Protein AF-A0A2T0X2W9-F1 (afdb_monomer_lite)

Sequence (63 aa):
MSKFYKIWLVFDPRRVFVAQGVFLFLLAAMIHLVLLSTERYNWFENAAIKYGEPATPDAIVVE

Structure (mmCIF, N/CA/C/O backbone):
data_AF-A0A2T0X2W9-F1
#
_entry.id   AF-A0A2T0X2W9-F1
#
loop_
_atom_site.group_PDB
_atom_site.id
_atom_site.type_symbol
_atom_site.label_atom_id
_atom_site.label_alt_id
_atom_site.label_comp_id
_atom_site.label_asym_id
_atom_site.label_entity_id
_atom_site.label_seq_id
_atom_site.pdbx_PDB_ins_code
_atom_site.Cartn_x
_atom_site.Cartn_y
_atom_site.Cartn_z
_atom_site.occupancy
_atom_site.B_iso_or_equiv
_atom_site.auth_seq_id
_atom_site.auth_comp_id
_atom_site.auth_asym_id
_atom_site.auth_atom_id
_atom_site.pdbx_PDB_model_num
ATOM 1 N N . MET A 1 1 ? -6.502 11.207 35.540 1.00 50.59 1 MET A N 1
ATOM 2 C CA . MET A 1 1 ? -7.260 10.088 34.938 1.00 50.59 1 MET A CA 1
ATOM 3 C C . MET A 1 1 ? -7.310 10.254 33.426 1.00 50.59 1 MET A C 1
ATOM 5 O O . MET A 1 1 ? -8.251 10.813 32.872 1.00 50.59 1 MET A O 1
ATOM 9 N N . SER A 1 2 ? -6.221 9.868 32.770 1.00 51.56 2 SER A N 1
ATOM 10 C CA . SER A 1 2 ? -6.018 9.963 31.326 1.00 51.56 2 SER A CA 1
ATOM 11 C C . SER A 1 2 ? -6.979 9.021 30.596 1.00 51.56 2 SER A C 1
ATOM 13 O O . SER A 1 2 ? -7.052 7.829 30.882 1.00 51.56 2 SER A O 1
ATOM 15 N N . LYS A 1 3 ? -7.763 9.583 29.670 1.00 62.38 3 LYS A N 1
ATOM 16 C CA . LYS A 1 3 ? -8.867 8.934 28.939 1.00 62.38 3 LYS A CA 1
ATOM 17 C C . LYS A 1 3 ? -8.345 7.995 27.837 1.00 62.38 3 LYS A C 1
ATOM 19 O O . LYS A 1 3 ? -8.769 8.084 26.687 1.00 62.38 3 LYS A O 1
ATOM 24 N N . PHE A 1 4 ? -7.412 7.106 28.184 1.00 59.34 4 PHE A N 1
ATOM 25 C CA . PHE A 1 4 ? -6.754 6.172 27.264 1.00 59.34 4 PHE A CA 1
ATOM 26 C C . PHE A 1 4 ? -7.718 5.161 26.612 1.00 59.34 4 PHE A C 1
ATOM 28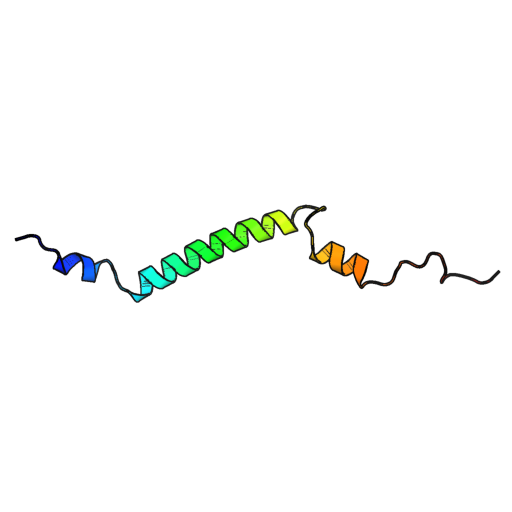 O O . PHE A 1 4 ? -7.368 4.555 25.609 1.00 59.34 4 PHE A O 1
ATOM 35 N N . TYR A 1 5 ? -8.962 5.038 27.085 1.00 61.38 5 TYR A N 1
ATOM 36 C CA . TYR A 1 5 ? -10.001 4.208 26.460 1.00 61.38 5 TYR A CA 1
ATOM 37 C C . TYR A 1 5 ? -10.514 4.752 25.112 1.00 61.38 5 TYR A C 1
ATOM 39 O O . TYR A 1 5 ? -11.111 4.007 24.344 1.00 61.38 5 TYR A O 1
ATOM 47 N N . LYS A 1 6 ? -10.283 6.034 24.786 1.00 57.69 6 LYS A N 1
ATOM 48 C CA . LYS A 1 6 ? -10.701 6.612 23.494 1.00 57.69 6 LYS A CA 1
ATOM 49 C C . LYS A 1 6 ? -9.813 6.200 22.321 1.00 57.69 6 LYS A C 1
ATOM 51 O O . LYS A 1 6 ? -10.275 6.250 21.186 1.00 57.69 6 LYS A O 1
ATOM 56 N N . ILE A 1 7 ? -8.572 5.772 22.576 1.00 61.97 7 ILE A N 1
ATOM 57 C CA . ILE A 1 7 ? -7.666 5.326 21.509 1.00 61.97 7 ILE A CA 1
ATOM 58 C C . ILE A 1 7 ? -8.222 4.078 20.804 1.00 61.97 7 ILE A C 1
ATOM 60 O O . ILE A 1 7 ? -8.072 3.956 19.597 1.00 61.97 7 ILE A O 1
ATOM 64 N N . TRP A 1 8 ? -8.982 3.241 21.521 1.00 61.97 8 TRP A N 1
ATOM 65 C CA . TRP A 1 8 ? -9.701 2.078 20.985 1.00 61.97 8 TRP A CA 1
ATOM 66 C C . TRP A 1 8 ? -10.883 2.421 20.070 1.00 61.97 8 TRP A C 1
ATOM 68 O O . TRP A 1 8 ? -11.348 1.560 19.336 1.00 61.97 8 TRP A O 1
ATOM 78 N N . LEU A 1 9 ? -11.369 3.663 20.102 1.00 62.12 9 LEU A N 1
ATOM 79 C CA . LEU A 1 9 ? -12.459 4.131 19.239 1.00 62.12 9 LEU A CA 1
ATOM 80 C C . LEU A 1 9 ? -11.917 4.779 17.950 1.00 62.12 9 LEU A C 1
ATOM 82 O O . LEU A 1 9 ? -12.635 4.906 16.968 1.00 62.12 9 LEU A O 1
ATOM 86 N N . VAL A 1 10 ? -10.640 5.180 17.948 1.00 65.44 10 VAL A N 1
ATOM 87 C CA . VAL A 1 10 ? -9.945 5.741 16.774 1.00 65.44 10 VAL A CA 1
ATOM 88 C C . VAL A 1 10 ? -9.139 4.664 16.043 1.00 65.44 10 VAL A C 1
ATOM 90 O O . VAL A 1 10 ? -9.124 4.629 14.814 1.00 65.44 10 VAL A O 1
ATOM 93 N N . PHE A 1 11 ? -8.504 3.753 16.784 1.00 58.03 11 PHE A N 1
ATOM 94 C CA . PHE A 1 11 ? -7.878 2.551 16.243 1.00 58.03 11 PHE A CA 1
ATOM 95 C C . PHE A 1 11 ? -8.935 1.467 16.048 1.00 58.03 11 PHE A C 1
ATOM 97 O O . PHE A 1 11 ? -8.940 0.462 16.749 1.00 58.03 11 PHE A O 1
ATOM 104 N N . ASP A 1 12 ? -9.826 1.676 15.079 1.00 70.94 12 ASP A N 1
ATOM 105 C CA . ASP A 1 12 ? -10.664 0.609 14.541 1.00 70.94 12 ASP A CA 1
ATOM 106 C C . ASP A 1 12 ? -9.709 -0.412 13.885 1.00 70.94 12 ASP A C 1
ATOM 108 O O . ASP A 1 12 ? -9.150 -0.122 12.815 1.00 70.94 12 ASP A O 1
ATOM 112 N N . PRO A 1 13 ? -9.431 -1.571 14.519 1.00 67.62 13 PRO A N 1
ATOM 113 C CA . PRO A 1 13 ? -8.275 -2.416 14.196 1.00 67.62 13 PRO A CA 1
ATOM 114 C C . PRO A 1 13 ? -8.265 -2.822 12.722 1.00 67.62 13 PRO A C 1
ATOM 116 O O . PRO A 1 13 ? -7.224 -2.853 12.072 1.00 67.62 13 PRO A O 1
ATOM 119 N N . ARG A 1 14 ? -9.454 -3.013 12.145 1.00 75.69 14 ARG A N 1
ATOM 120 C CA . ARG A 1 14 ? -9.637 -3.310 10.726 1.00 75.69 14 ARG A CA 1
ATOM 121 C C . ARG A 1 14 ? -9.116 -2.200 9.811 1.00 75.69 14 ARG A C 1
ATOM 123 O O . ARG A 1 14 ? -8.431 -2.496 8.837 1.00 75.69 14 ARG A O 1
ATOM 130 N N . ARG A 1 15 ? -9.440 -0.932 10.084 1.00 78.69 15 ARG A N 1
ATOM 131 C CA . ARG A 1 15 ? -9.070 0.173 9.186 1.00 78.69 15 ARG A CA 1
ATOM 132 C C . ARG A 1 15 ? -7.594 0.506 9.273 1.00 78.69 15 ARG A C 1
ATOM 134 O O . ARG A 1 15 ? -7.032 0.850 8.247 1.00 78.69 15 ARG A O 1
ATOM 141 N N . VAL A 1 16 ? -6.965 0.375 10.438 1.00 82.75 16 VAL A N 1
ATOM 142 C CA . VAL A 1 16 ? -5.527 0.648 10.582 1.00 82.75 16 VAL A CA 1
ATOM 143 C C . VAL A 1 16 ? -4.688 -0.422 9.882 1.00 82.75 16 VAL A C 1
ATOM 145 O O . VAL A 1 16 ? -3.758 -0.066 9.165 1.00 82.75 16 VAL A O 1
ATOM 148 N N . PHE A 1 17 ? -5.051 -1.708 9.983 1.00 81.31 17 PHE A N 1
ATOM 149 C CA . PHE A 1 17 ? -4.367 -2.764 9.223 1.00 81.31 17 PHE A CA 1
ATOM 150 C C . PHE A 1 17 ? -4.575 -2.632 7.711 1.00 81.31 17 PHE A C 1
ATOM 152 O O . PHE A 1 17 ? -3.623 -2.807 6.955 1.00 81.31 17 PHE A O 1
ATOM 159 N N . VAL A 1 18 ? -5.784 -2.279 7.258 1.00 89.12 18 VAL A N 1
ATOM 160 C CA . VAL A 1 18 ? -6.053 -2.060 5.826 1.00 89.12 18 VAL A CA 1
ATOM 161 C C . VAL A 1 18 ? -5.369 -0.793 5.319 1.00 89.12 18 VAL A C 1
ATOM 163 O O . VAL A 1 18 ? -4.727 -0.838 4.278 1.00 89.12 18 VAL A O 1
ATOM 166 N N . ALA A 1 19 ? -5.457 0.323 6.048 1.00 87.94 19 ALA A N 1
ATOM 167 C CA . ALA A 1 19 ? -4.787 1.567 5.683 1.00 87.94 19 ALA A CA 1
ATOM 168 C C . ALA A 1 19 ? -3.278 1.361 5.603 1.00 87.94 19 ALA A C 1
ATOM 170 O O . ALA A 1 19 ? -2.667 1.803 4.640 1.00 87.94 19 ALA A O 1
ATOM 171 N N . GLN A 1 20 ? -2.693 0.634 6.558 1.00 88.44 20 GLN A N 1
ATOM 172 C CA . GLN A 1 20 ? -1.267 0.362 6.541 1.00 88.44 20 GLN A CA 1
ATOM 173 C C . GLN A 1 20 ? -0.863 -0.634 5.443 1.00 88.44 20 GLN A C 1
ATOM 175 O O . GLN A 1 20 ? 0.109 -0.409 4.730 1.00 88.44 20 GLN A O 1
ATOM 180 N N . GLY A 1 21 ? -1.632 -1.707 5.239 1.00 89.44 21 GLY A N 1
ATOM 181 C CA . GLY A 1 21 ? -1.392 -2.654 4.148 1.00 89.44 21 GLY A CA 1
ATOM 182 C C . GLY A 1 21 ? -1.473 -1.990 2.771 1.00 89.44 21 GLY A C 1
ATOM 183 O O . GLY A 1 21 ? -0.569 -2.153 1.954 1.00 89.44 21 GLY A O 1
ATOM 184 N N . VAL A 1 22 ? -2.511 -1.182 2.532 1.00 93.44 22 VAL A N 1
ATOM 185 C CA . VAL A 1 22 ? -2.678 -0.429 1.280 1.00 93.44 22 VAL A CA 1
ATOM 186 C C . VAL A 1 22 ? -1.608 0.650 1.142 1.00 93.44 22 VAL A C 1
ATOM 188 O O . VAL A 1 22 ? -1.083 0.815 0.050 1.00 93.44 22 VAL A O 1
ATOM 191 N N . PHE A 1 23 ? -1.233 1.350 2.216 1.00 91.94 23 PHE A N 1
ATOM 192 C CA . PHE A 1 23 ? -0.188 2.375 2.173 1.00 91.94 23 PHE A CA 1
ATOM 193 C C . PHE A 1 23 ? 1.161 1.799 1.723 1.00 91.94 23 PHE A C 1
ATOM 195 O O . PHE A 1 23 ? 1.766 2.330 0.791 1.00 91.94 23 PHE A O 1
ATOM 202 N N . LEU A 1 24 ? 1.603 0.677 2.307 1.00 91.62 24 LEU A N 1
ATOM 203 C CA . LEU A 1 24 ? 2.834 0.012 1.864 1.00 91.62 24 LEU A CA 1
ATOM 204 C C . LEU A 1 24 ? 2.702 -0.572 0.458 1.00 91.62 24 LEU A C 1
ATOM 206 O O . LEU A 1 24 ? 3.645 -0.477 -0.324 1.00 91.62 24 LEU A O 1
ATOM 210 N N . PHE A 1 25 ? 1.554 -1.168 0.122 1.00 93.06 25 PHE A N 1
ATOM 211 C CA . PHE A 1 25 ? 1.342 -1.765 -1.196 1.00 93.06 25 PHE A CA 1
ATOM 212 C C . PHE A 1 25 ? 1.370 -0.718 -2.311 1.00 93.06 25 PHE A C 1
ATOM 214 O O . PHE A 1 25 ? 2.007 -0.923 -3.340 1.00 93.06 25 PHE A O 1
ATOM 221 N N . LEU A 1 26 ? 0.720 0.423 -2.095 1.00 93.69 26 LEU A N 1
ATOM 222 C CA . LEU A 1 26 ? 0.646 1.515 -3.059 1.00 93.69 26 LEU A CA 1
ATOM 223 C C . LEU A 1 26 ? 2.022 2.166 -3.252 1.00 93.69 26 LEU A C 1
ATOM 225 O O . LEU A 1 26 ? 2.415 2.437 -4.385 1.00 93.69 26 LEU A O 1
ATOM 229 N N . LEU A 1 27 ? 2.790 2.322 -2.167 1.00 92.94 27 LEU A N 1
ATOM 230 C CA . LEU A 1 27 ? 4.186 2.760 -2.224 1.00 92.94 27 LEU A CA 1
ATOM 231 C C . LEU A 1 27 ? 5.053 1.776 -3.028 1.00 92.94 27 LEU A C 1
ATOM 233 O O . LEU A 1 27 ? 5.810 2.190 -3.905 1.00 92.94 27 LEU A O 1
ATOM 237 N N . ALA A 1 28 ? 4.920 0.473 -2.767 1.00 92.19 28 ALA A N 1
ATOM 238 C CA . ALA A 1 28 ? 5.654 -0.560 -3.488 1.00 92.19 28 ALA A CA 1
AT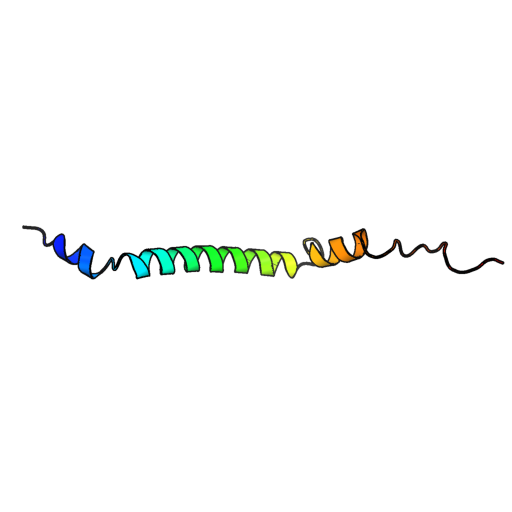OM 239 C C . ALA A 1 28 ? 5.291 -0.562 -4.979 1.00 92.19 28 ALA A C 1
ATOM 241 O O . ALA A 1 28 ? 6.184 -0.496 -5.822 1.00 92.19 28 ALA A O 1
ATOM 242 N N . ALA A 1 29 ? 4.001 -0.585 -5.319 1.00 91.44 29 ALA A N 1
ATOM 243 C CA . ALA A 1 29 ? 3.528 -0.575 -6.700 1.00 91.44 29 ALA A CA 1
ATOM 244 C C . ALA A 1 29 ? 4.003 0.670 -7.464 1.00 91.44 29 ALA A C 1
ATOM 246 O O . ALA A 1 29 ? 4.447 0.544 -8.602 1.00 91.44 29 ALA A O 1
ATOM 247 N N . MET A 1 30 ? 3.996 1.850 -6.834 1.00 91.44 30 MET A N 1
ATOM 248 C CA . MET A 1 30 ? 4.495 3.082 -7.452 1.00 91.44 30 MET A CA 1
ATOM 249 C C . MET A 1 30 ? 5.971 2.973 -7.854 1.00 91.44 30 MET A C 1
ATOM 251 O O . MET A 1 30 ? 6.334 3.375 -8.956 1.00 91.44 30 MET A O 1
ATOM 255 N N . ILE A 1 31 ? 6.813 2.369 -7.011 1.00 90.00 31 ILE A N 1
ATOM 256 C CA . ILE A 1 31 ? 8.226 2.140 -7.342 1.00 90.00 31 ILE A CA 1
ATOM 257 C C . ILE A 1 31 ? 8.349 1.124 -8.488 1.00 90.00 31 ILE A C 1
ATOM 259 O O . ILE A 1 31 ? 9.074 1.374 -9.448 1.00 90.00 31 ILE A O 1
ATOM 263 N N . HIS A 1 32 ? 7.603 0.015 -8.444 1.00 82.75 32 HIS A N 1
ATOM 264 C CA . HIS A 1 32 ? 7.673 -1.020 -9.485 1.00 82.75 32 HIS A CA 1
ATOM 265 C C . HIS A 1 32 ? 7.258 -0.495 -10.863 1.00 82.75 32 HIS A C 1
ATOM 267 O O . HIS A 1 32 ? 7.923 -0.793 -11.852 1.00 82.75 32 HIS A O 1
ATOM 273 N N . LEU A 1 33 ? 6.193 0.308 -10.924 1.00 84.00 33 LEU A N 1
ATOM 274 C CA . LEU A 1 33 ? 5.700 0.909 -12.165 1.00 84.00 33 LEU A CA 1
ATOM 275 C C . LEU A 1 33 ? 6.715 1.886 -12.769 1.00 84.00 33 LEU A C 1
ATOM 277 O O . LEU A 1 33 ? 6.888 1.904 -13.981 1.00 84.00 33 LEU A O 1
ATOM 281 N N . VAL A 1 34 ? 7.432 2.654 -11.943 1.00 85.75 34 VAL A N 1
ATOM 282 C CA . VAL A 1 3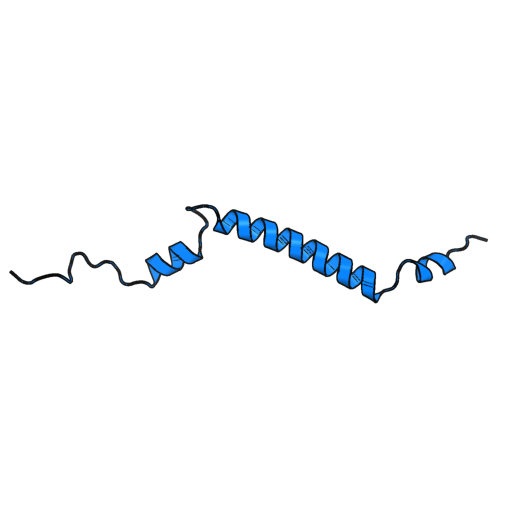4 ? 8.517 3.527 -12.420 1.00 85.75 34 VAL A CA 1
ATOM 283 C C . VAL A 1 34 ? 9.689 2.705 -12.957 1.00 85.75 34 VAL A C 1
ATOM 285 O O . VAL A 1 34 ? 10.214 3.034 -14.017 1.00 85.75 34 VAL A O 1
ATOM 288 N N . LEU A 1 35 ? 10.069 1.607 -12.294 1.00 82.25 35 LEU A N 1
ATOM 289 C CA . LEU A 1 35 ? 11.132 0.724 -12.789 1.00 82.25 35 LEU A CA 1
ATOM 290 C C . LEU A 1 35 ? 10.747 0.061 -14.126 1.00 82.25 35 LEU A C 1
ATOM 292 O O . LEU A 1 35 ? 11.559 0.069 -15.051 1.00 82.25 35 LEU A O 1
ATOM 296 N N . LEU A 1 36 ? 9.504 -0.417 -14.266 1.00 79.75 36 LEU A N 1
ATOM 297 C CA . LEU A 1 36 ? 8.943 -0.887 -15.545 1.00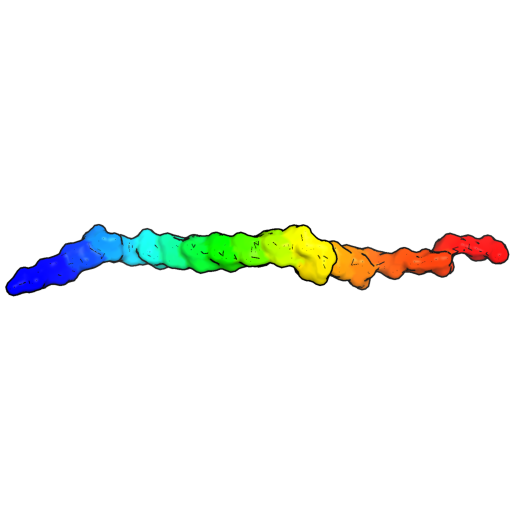 79.75 36 LEU A CA 1
ATOM 298 C C . LEU A 1 36 ? 8.750 0.223 -16.577 1.00 79.75 36 LEU A C 1
ATOM 300 O O . LEU A 1 36 ? 8.606 -0.054 -17.754 1.00 79.75 36 LEU A O 1
ATOM 304 N N . SER A 1 37 ? 8.719 1.493 -16.195 1.00 72.12 37 SER A N 1
ATOM 305 C CA . SER A 1 37 ? 8.647 2.562 -17.191 1.00 72.12 37 SER A CA 1
ATOM 306 C C . SER A 1 37 ? 10.008 2.841 -17.834 1.00 72.12 37 SER A C 1
ATOM 308 O O . SER A 1 37 ? 10.062 3.527 -18.851 1.00 72.12 37 SER A O 1
ATOM 310 N N . THR A 1 38 ? 11.111 2.352 -17.256 1.00 70.38 38 THR A N 1
ATOM 311 C CA . THR A 1 38 ? 12.463 2.601 -17.774 1.00 70.38 38 THR A CA 1
ATOM 312 C C . THR A 1 38 ? 12.928 1.468 -18.688 1.00 70.38 38 THR A C 1
ATOM 314 O O . THR A 1 38 ? 12.889 0.301 -18.304 1.00 70.38 38 THR A O 1
ATOM 317 N N . GLU A 1 39 ? 13.440 1.803 -19.878 1.00 63.16 39 GLU A N 1
ATOM 318 C CA . GLU A 1 39 ? 13.935 0.840 -20.887 1.00 63.16 39 GLU A CA 1
ATOM 319 C C . GLU A 1 39 ? 14.951 -0.174 -20.328 1.00 63.16 39 GLU A C 1
ATOM 321 O O . GLU A 1 39 ? 15.028 -1.305 -20.794 1.00 63.16 39 GLU A O 1
ATOM 326 N N . ARG A 1 40 ? 15.702 0.190 -19.280 1.00 63.62 40 ARG A N 1
ATOM 327 C CA . ARG A 1 40 ? 16.767 -0.649 -18.712 1.00 63.62 40 ARG A CA 1
ATOM 328 C C . ARG A 1 40 ? 16.320 -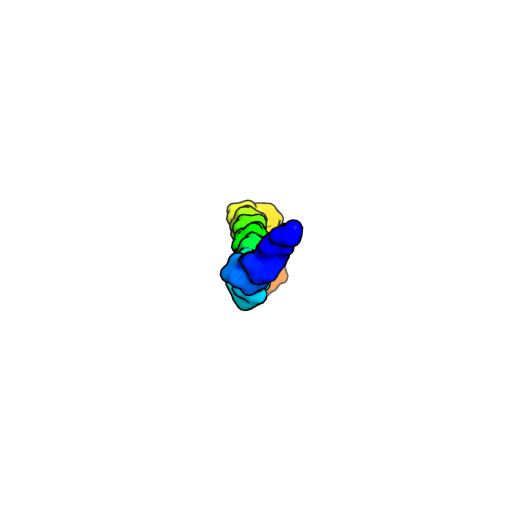1.619 -17.615 1.00 63.62 40 ARG A C 1
ATOM 330 O O . ARG A 1 40 ? 16.944 -2.664 -17.457 1.00 63.62 40 ARG A O 1
ATOM 337 N N . TYR A 1 41 ? 15.274 -1.291 -16.857 1.00 65.06 41 TYR A N 1
ATOM 338 C CA . TYR A 1 41 ? 14.746 -2.147 -15.779 1.00 65.06 41 TYR A CA 1
ATOM 339 C C . TYR A 1 41 ? 13.404 -2.794 -16.139 1.00 65.06 41 TYR A C 1
ATOM 341 O O . TYR A 1 41 ? 12.799 -3.480 -15.313 1.00 65.06 41 TYR A O 1
ATOM 349 N N . ASN A 1 42 ? 12.977 -2.625 -17.391 1.00 67.94 42 ASN A N 1
ATOM 350 C CA . ASN A 1 42 ? 11.833 -3.277 -18.000 1.00 67.94 42 ASN A CA 1
ATOM 351 C C . ASN A 1 42 ? 12.041 -4.794 -18.078 1.00 67.94 42 ASN A C 1
ATOM 353 O O . ASN A 1 42 ? 12.486 -5.345 -19.085 1.00 67.94 42 ASN A O 1
ATOM 357 N N . TRP A 1 43 ? 11.773 -5.504 -16.985 1.00 68.75 43 TRP A N 1
ATOM 358 C CA . TRP A 1 43 ? 11.959 -6.954 -16.960 1.00 68.75 43 TRP A CA 1
ATOM 359 C C . TRP A 1 43 ? 10.975 -7.677 -17.890 1.00 68.75 43 TRP A C 1
ATOM 361 O O . TRP A 1 43 ? 11.286 -8.774 -18.338 1.00 68.75 43 TRP A O 1
ATOM 371 N N . PHE A 1 44 ? 9.816 -7.078 -18.194 1.00 65.88 44 PHE A N 1
ATOM 372 C CA . PHE A 1 44 ? 8.861 -7.609 -19.171 1.00 65.88 44 PHE A CA 1
ATOM 373 C C . PHE A 1 44 ? 9.443 -7.591 -20.592 1.00 65.88 44 PHE A C 1
ATOM 375 O O . PHE A 1 44 ? 9.416 -8.619 -21.263 1.00 65.88 44 PHE A O 1
ATOM 382 N N . GLU A 1 45 ? 10.049 -6.475 -21.010 1.00 66.81 45 GLU A N 1
ATOM 383 C CA . GLU A 1 45 ? 10.752 -6.350 -22.299 1.00 66.81 45 GLU A CA 1
ATOM 384 C C . GLU A 1 45 ? 11.972 -7.285 -22.357 1.00 66.81 45 GLU A C 1
ATOM 386 O O . GLU A 1 45 ? 12.165 -8.027 -23.315 1.00 66.81 45 GLU A O 1
ATOM 391 N N . ASN A 1 46 ? 12.768 -7.336 -21.282 1.00 64.06 46 ASN A N 1
ATOM 392 C CA . ASN A 1 46 ? 13.916 -8.241 -21.202 1.00 64.06 46 ASN A CA 1
ATOM 393 C C . ASN A 1 46 ? 13.501 -9.723 -21.231 1.00 64.06 46 ASN A C 1
ATOM 395 O O . ASN A 1 46 ? 14.212 -10.545 -21.802 1.00 64.06 46 ASN A O 1
ATOM 399 N N . ALA A 1 47 ? 12.367 -10.092 -20.626 1.00 65.50 47 ALA A N 1
ATOM 400 C CA . ALA A 1 47 ? 11.823 -11.445 -20.728 1.00 65.50 47 ALA A CA 1
ATOM 401 C C . ALA A 1 47 ? 11.330 -11.742 -22.153 1.00 65.50 47 ALA A C 1
ATOM 403 O O . ALA A 1 47 ? 11.555 -12.847 -22.643 1.00 65.50 47 ALA A O 1
ATOM 404 N N . ALA A 1 48 ? 10.732 -10.763 -22.838 1.00 67.56 48 ALA A N 1
ATOM 405 C CA . ALA A 1 48 ? 10.337 -10.899 -24.237 1.00 67.56 48 ALA A CA 1
ATOM 406 C C . ALA A 1 48 ? 11.548 -11.108 -25.163 1.00 67.56 48 ALA A C 1
ATOM 408 O O . ALA A 1 48 ? 11.492 -11.983 -26.015 1.00 67.56 48 ALA A O 1
ATOM 409 N N . ILE A 1 49 ? 12.668 -10.409 -24.947 1.00 67.56 49 ILE A N 1
ATOM 410 C CA . ILE A 1 49 ? 13.915 -10.629 -25.708 1.00 67.56 49 ILE A CA 1
ATOM 411 C C . ILE A 1 49 ? 14.603 -11.956 -25.343 1.00 67.56 49 ILE A C 1
ATOM 413 O O . ILE A 1 49 ? 15.277 -12.554 -26.175 1.00 67.56 49 ILE A O 1
ATOM 417 N N . LYS A 1 50 ? 14.472 -12.426 -24.096 1.00 65.12 50 LYS A N 1
ATOM 418 C CA . LYS A 1 50 ? 15.141 -13.651 -23.624 1.00 65.12 50 LYS A CA 1
ATOM 419 C C . LYS A 1 50 ? 14.411 -14.944 -24.008 1.00 65.12 50 LYS A C 1
ATOM 421 O O . LYS A 1 50 ? 15.064 -15.979 -24.126 1.00 65.12 50 LYS A O 1
ATOM 426 N N . TYR A 1 51 ? 13.082 -14.904 -24.119 1.00 65.12 51 TYR A N 1
ATOM 427 C CA . TYR A 1 51 ? 12.240 -16.073 -24.416 1.00 65.12 51 TYR A CA 1
ATOM 428 C C . TYR A 1 51 ? 11.484 -15.976 -25.741 1.00 65.12 51 TYR A C 1
ATOM 430 O O . TYR A 1 51 ? 11.049 -17.004 -26.255 1.00 65.12 51 TYR A O 1
ATOM 438 N N . GLY A 1 52 ? 11.309 -14.773 -26.291 1.00 61.69 52 GLY A N 1
ATOM 439 C CA . GLY A 1 52 ? 11.108 -14.631 -27.721 1.00 61.69 52 GLY A CA 1
ATOM 440 C C . GLY A 1 52 ? 12.385 -15.118 -28.377 1.00 61.69 52 GLY A C 1
ATOM 441 O O . GLY A 1 52 ? 13.469 -14.749 -27.931 1.00 61.69 52 GLY A O 1
ATOM 442 N N . GLU A 1 53 ? 12.219 -16.028 -29.331 1.00 59.22 53 GLU A N 1
ATOM 443 C CA . GLU A 1 53 ? 13.211 -16.494 -30.291 1.00 59.22 53 GLU A CA 1
ATOM 444 C C . GLU A 1 53 ? 14.449 -15.580 -30.320 1.00 59.22 53 GLU A C 1
ATOM 446 O O . GLU A 1 53 ? 14.270 -14.364 -30.491 1.00 59.22 53 GLU A O 1
ATOM 451 N N . PRO A 1 54 ? 15.702 -16.087 -30.239 1.00 51.00 54 PRO A N 1
ATOM 452 C CA . PRO A 1 54 ? 16.762 -15.329 -30.881 1.00 51.00 54 PRO A CA 1
ATOM 453 C C . PRO A 1 54 ? 16.190 -14.985 -32.250 1.00 51.00 54 PRO A C 1
ATOM 455 O O . PRO A 1 54 ? 15.749 -15.889 -32.966 1.00 51.00 54 PRO A O 1
ATOM 458 N N . ALA A 1 55 ? 16.093 -13.692 -32.566 1.00 57.69 55 ALA A N 1
ATOM 459 C CA . ALA A 1 55 ? 15.981 -13.256 -33.939 1.00 57.69 55 ALA A CA 1
ATOM 460 C C . ALA A 1 55 ? 17.252 -13.799 -34.572 1.00 57.69 55 ALA A C 1
ATOM 462 O O . ALA A 1 55 ? 18.262 -13.113 -34.593 1.00 57.69 55 ALA A O 1
ATOM 463 N N . THR A 1 56 ? 17.231 -15.089 -34.896 1.00 56.34 56 THR A N 1
ATOM 464 C CA . THR A 1 56 ? 18.253 -15.836 -35.573 1.00 56.34 56 THR A CA 1
ATOM 465 C C . THR A 1 56 ? 18.314 -15.067 -36.865 1.00 56.34 56 THR A C 1
ATOM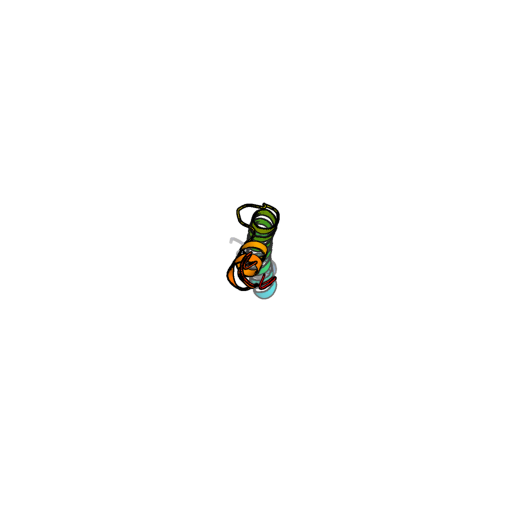 467 O O . THR A 1 56 ? 17.378 -15.145 -37.666 1.00 56.34 56 THR A O 1
ATOM 470 N N . PRO A 1 57 ? 19.392 -14.306 -37.105 1.00 60.06 57 PRO A N 1
ATOM 471 C CA . PRO A 1 57 ? 19.671 -13.854 -38.455 1.00 60.06 57 PRO A CA 1
ATOM 472 C C . PRO A 1 57 ? 19.908 -15.074 -39.378 1.00 60.06 57 PRO A C 1
ATOM 474 O O . PRO A 1 57 ? 20.078 -14.915 -40.578 1.00 60.06 57 PRO A O 1
ATOM 477 N N . ASP A 1 58 ? 19.875 -16.287 -38.811 1.00 58.47 58 ASP A N 1
ATOM 478 C CA . ASP A 1 58 ? 20.314 -17.560 -39.360 1.00 58.47 58 ASP A CA 1
ATOM 479 C C . ASP A 1 58 ? 19.158 -18.455 -39.863 1.00 58.47 58 ASP A C 1
ATOM 481 O O . ASP A 1 58 ? 19.418 -19.524 -40.411 1.00 58.47 58 ASP A O 1
ATOM 485 N N . ALA A 1 59 ? 17.886 -18.063 -39.683 1.00 56.94 59 ALA A N 1
ATOM 486 C CA . ALA A 1 59 ? 16.720 -18.871 -40.086 1.00 56.94 59 ALA A CA 1
ATOM 487 C C . ALA A 1 59 ? 16.049 -18.422 -41.403 1.00 56.94 59 ALA A C 1
ATOM 489 O O . ALA A 1 59 ? 15.076 -19.038 -41.843 1.00 56.94 59 ALA A O 1
ATOM 490 N N . ILE A 1 60 ? 16.574 -17.385 -42.068 1.00 59.88 60 ILE A N 1
ATOM 491 C CA . ILE A 1 60 ? 16.155 -16.975 -43.416 1.00 59.88 60 ILE A CA 1
ATOM 492 C C . ILE A 1 60 ? 17.266 -17.355 -44.417 1.00 59.88 60 ILE A C 1
ATOM 494 O O . ILE A 1 60 ? 18.202 -16.592 -44.602 1.00 59.88 60 ILE A O 1
ATOM 498 N N . VAL A 1 61 ? 17.082 -18.512 -45.082 1.00 52.25 61 VAL A N 1
ATOM 499 C CA . VAL A 1 61 ? 17.482 -18.819 -46.483 1.00 52.25 61 VAL A CA 1
ATOM 500 C C . VAL A 1 61 ? 19.005 -18.949 -46.719 1.00 52.25 61 VAL A C 1
ATOM 502 O O . VAL A 1 61 ? 19.726 -17.967 -46.716 1.00 52.25 61 VAL A O 1
ATOM 505 N N . VAL A 1 62 ? 19.614 -20.137 -46.841 1.00 53.59 62 VAL A N 1
ATOM 506 C CA . VAL A 1 62 ? 19.459 -21.135 -47.928 1.00 53.59 62 VAL A CA 1
ATOM 507 C C . VAL A 1 62 ? 19.526 -20.499 -49.324 1.00 53.59 62 VAL A C 1
ATOM 509 O O . VAL A 1 62 ? 18.571 -20.595 -50.080 1.00 53.59 62 VAL A O 1
ATOM 512 N N . GLU A 1 63 ? 20.645 -19.848 -49.643 1.00 46.59 63 GLU A N 1
ATOM 513 C CA . GLU A 1 63 ? 21.321 -19.850 -50.958 1.00 46.59 63 GLU A CA 1
ATOM 514 C C . GLU A 1 63 ? 22.817 -19.565 -50.763 1.00 46.59 63 GLU A C 1
ATOM 516 O O . GLU A 1 63 ? 23.153 -18.725 -49.896 1.00 46.59 63 GLU A O 1
#

Foldseek 3Di:
DDPVVCVCVVPPVVCVVVVVVCVVVVVVVVVVVVLCVDPVSVVVVVVCCVPVDPPPPPPDDDD

pLDDT: mean 71.0, std 13.68, range [46.59, 93.69]

Radius of gyration: 25.38 Å; chains: 1; bounding box: 34×31×86 Å

Organism: NCBI:txid595589

Secondary structure (DSSP, 8-state):
---GGGHHHH--HHHHHHHHHHHHHHHHHHHHHHHHHSTTT-HHHHHHHHHS----TTSS---

InterPro domains:
  IPR000066 Antenna complex, alpha/beta subunit [PF00556] (5-44)
  IPR002361 Antenna complex, alpha subunit conserved site [PS00968] (26-44)
  IPR018332 Antenna complex, alpha subunit [NF040861] (5-45)
  IPR018332 Antenna complex, alpha subunit [PR00673] (6-13)
  IPR018332 Antenna complex, alpha subunit [PR00673] (13-32)
  IPR018332 Antenna complex, alpha subunit [PR00673] (32-43)
  IPR035889 Light-harvesting complex [G3DSA:4.10.220.20] (1-52)
  IPR035889 Light-harvesting complex [SSF56918] (4-50)